Protein AF-A0A0J6CZ91-F1 (afdb_monomer_lite)

Foldseek 3Di:
DVVVVVVCVVVVVVVVVVVVVVLVVVLVVLQVVVCVVVVHRCVVPADSVPGDPPPPDDDD

Secondary structure (DSSP, 8-state):
-HHHHHHHHHHHHHHHHHHHHHHHHHHHHHHHHHHHHHTS--TTTS-TTT-S-TTSS---

pLDDT: mean 74.13, std 18.25, range [33.62, 96.56]

Structure (mmCIF, N/CA/C/O backbone):
data_AF-A0A0J6CZ91-F1
#
_entry.id   AF-A0A0J6CZ91-F1
#
loop_
_atom_site.group_PDB
_atom_site.id
_atom_site.type_symbol
_atom_site.label_atom_id
_atom_site.label_alt_id
_atom_site.label_comp_id
_atom_site.label_asym_id
_atom_site.label_entity_id
_atom_site.label_seq_id
_atom_site.pdbx_PDB_ins_code
_atom_site.Cartn_x
_atom_site.Cartn_y
_atom_site.Cartn_z
_atom_site.occupancy
_atom_site.B_iso_or_equiv
_atom_site.auth_seq_id
_atom_site.auth_comp_id
_atom_site.auth_asym_id
_atom_site.auth_atom_id
_atom_site.pdbx_PDB_model_num
ATOM 1 N N . MET A 1 1 ? 17.935 -4.011 -23.135 1.00 62.50 1 MET A N 1
ATOM 2 C CA .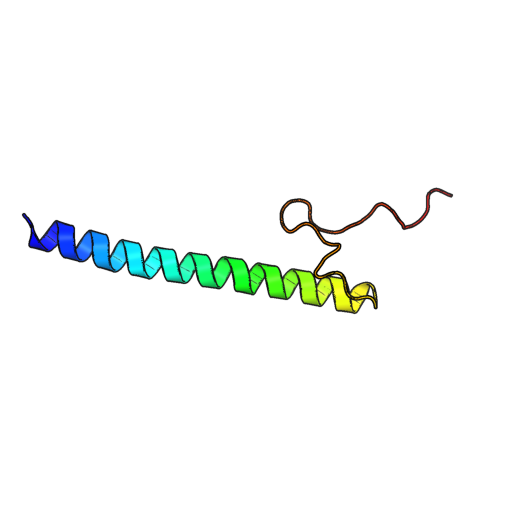 MET A 1 1 ? 16.733 -3.221 -22.766 1.00 62.50 1 MET A CA 1
ATOM 3 C C . MET A 1 1 ? 15.900 -3.972 -21.731 1.00 62.50 1 MET A C 1
ATOM 5 O O . MET A 1 1 ? 15.239 -3.334 -20.925 1.00 62.50 1 MET A O 1
ATOM 9 N N . ASP A 1 2 ? 16.009 -5.297 -21.692 1.00 81.88 2 ASP A N 1
ATOM 10 C CA . ASP A 1 2 ? 15.263 -6.197 -20.811 1.00 81.88 2 ASP A CA 1
ATOM 11 C C . ASP A 1 2 ? 15.609 -6.051 -19.320 1.00 81.88 2 ASP A C 1
ATOM 13 O O . ASP A 1 2 ? 14.706 -6.062 -18.487 1.00 81.88 2 ASP A O 1
ATOM 17 N N . ASP A 1 3 ? 16.876 -5.802 -18.966 1.00 87.88 3 ASP A N 1
ATOM 18 C CA . ASP A 1 3 ? 17.293 -5.665 -17.559 1.00 87.88 3 ASP A CA 1
ATOM 19 C C . ASP A 1 3 ? 16.664 -4.455 -16.861 1.00 87.88 3 ASP A C 1
ATOM 21 O O . ASP A 1 3 ? 16.209 -4.542 -15.721 1.00 87.88 3 ASP A O 1
ATOM 25 N N . ALA A 1 4 ? 16.610 -3.314 -17.552 1.00 92.00 4 ALA A N 1
ATOM 26 C CA . ALA A 1 4 ? 16.025 -2.095 -17.004 1.00 92.00 4 ALA A CA 1
ATOM 27 C C . ALA A 1 4 ? 14.519 -2.267 -16.767 1.00 92.00 4 ALA A C 1
ATOM 29 O O . ALA A 1 4 ? 14.012 -1.875 -15.719 1.00 92.00 4 ALA A O 1
ATOM 30 N N . VAL A 1 5 ? 13.814 -2.899 -17.711 1.00 92.62 5 VAL A N 1
ATOM 31 C CA . VAL A 1 5 ? 12.382 -3.192 -17.578 1.00 92.62 5 VAL A CA 1
ATOM 32 C C . VAL A 1 5 ? 12.144 -4.168 -16.424 1.00 92.62 5 VAL A C 1
ATOM 34 O O . VAL A 1 5 ? 11.286 -3.908 -15.584 1.00 92.62 5 VAL A O 1
ATOM 37 N N . PHE A 1 6 ? 12.948 -5.229 -16.312 1.00 92.56 6 PHE A N 1
ATOM 38 C CA . PHE A 1 6 ? 12.859 -6.195 -15.216 1.00 92.56 6 PHE A CA 1
ATOM 39 C C . PHE A 1 6 ? 13.039 -5.542 -13.837 1.00 92.56 6 PHE A C 1
ATOM 41 O O . PHE A 1 6 ? 12.221 -5.757 -12.937 1.00 92.56 6 PHE A O 1
ATOM 48 N N . TRP A 1 7 ? 14.070 -4.710 -13.666 1.00 95.19 7 TRP A N 1
ATOM 49 C CA . TRP A 1 7 ? 14.331 -4.023 -12.398 1.00 95.19 7 TRP A CA 1
ATOM 50 C C . TRP A 1 7 ? 13.266 -2.979 -12.062 1.00 95.19 7 TRP A C 1
ATOM 52 O O . TRP A 1 7 ? 12.825 -2.911 -10.913 1.00 95.19 7 TRP A O 1
ATOM 62 N N . VAL A 1 8 ? 12.798 -2.209 -13.049 1.00 95.38 8 VAL A N 1
ATOM 63 C CA . VAL A 1 8 ? 11.718 -1.230 -12.855 1.00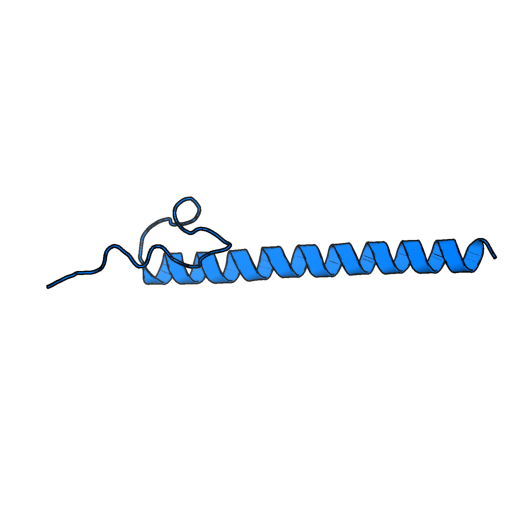 95.38 8 VAL A CA 1
ATOM 64 C C . VAL A 1 8 ? 10.417 -1.924 -12.452 1.00 95.38 8 VAL A C 1
ATOM 66 O O . VAL A 1 8 ? 9.784 -1.505 -11.483 1.00 95.38 8 VAL A O 1
ATOM 69 N N . SER A 1 9 ? 10.034 -3.009 -13.128 1.00 94.62 9 SER A N 1
ATOM 70 C CA . SER A 1 9 ? 8.832 -3.775 -12.782 1.00 94.62 9 SER A CA 1
ATOM 71 C C . SER A 1 9 ? 8.944 -4.441 -11.411 1.00 94.62 9 SER A C 1
ATOM 73 O O . SER A 1 9 ? 7.982 -4.415 -10.645 1.00 94.62 9 SER A O 1
ATOM 75 N N . SER A 1 10 ? 10.113 -4.985 -11.064 1.00 94.94 10 SER A N 1
ATOM 76 C CA . SER A 1 10 ? 10.334 -5.649 -9.772 1.00 94.94 10 SER A CA 1
ATOM 77 C C . SER A 1 10 ? 10.267 -4.663 -8.605 1.00 94.94 10 SER A C 1
ATOM 79 O O . SER A 1 10 ? 9.544 -4.895 -7.636 1.00 94.94 10 SER A O 1
ATOM 81 N N . ILE A 1 11 ? 10.969 -3.528 -8.709 1.00 96.19 11 ILE A N 1
ATOM 82 C CA . ILE A 1 11 ? 10.964 -2.484 -7.674 1.00 96.19 11 ILE A CA 1
ATOM 83 C C . ILE A 1 11 ? 9.584 -1.827 -7.588 1.00 96.19 11 ILE A C 1
ATOM 85 O O . ILE A 1 11 ? 9.060 -1.648 -6.490 1.00 96.19 11 ILE A O 1
ATOM 89 N N . GLY A 1 12 ? 8.966 -1.514 -8.731 1.00 96.19 12 GLY A N 1
ATOM 90 C CA . GLY A 1 12 ? 7.615 -0.958 -8.782 1.00 96.19 12 GLY A CA 1
ATOM 91 C C . GLY A 1 12 ? 6.584 -1.879 -8.128 1.00 96.19 12 GLY A C 1
ATOM 92 O O . GLY A 1 12 ? 5.771 -1.420 -7.325 1.00 96.19 12 GLY A O 1
ATOM 93 N N . GLY A 1 13 ? 6.665 -3.186 -8.392 1.00 96.06 13 GLY A N 1
ATOM 94 C CA . GLY A 1 13 ? 5.828 -4.194 -7.744 1.00 96.06 13 GLY A CA 1
ATOM 95 C C . GLY A 1 13 ? 6.034 -4.240 -6.230 1.00 96.06 13 GLY A C 1
ATOM 96 O O . GLY A 1 13 ? 5.062 -4.186 -5.475 1.00 96.06 13 GLY A O 1
ATOM 97 N N . LEU A 1 14 ? 7.290 -4.262 -5.771 1.00 96.31 14 LEU A N 1
ATOM 98 C CA . LEU A 1 14 ? 7.616 -4.296 -4.342 1.00 96.31 14 LEU A CA 1
ATOM 99 C C . LEU A 1 14 ? 7.099 -3.049 -3.602 1.00 96.31 14 LEU A C 1
ATOM 101 O O . LEU A 1 14 ? 6.510 -3.156 -2.525 1.00 96.31 14 LEU A O 1
ATOM 105 N N . LEU A 1 15 ? 7.270 -1.868 -4.203 1.00 96.56 15 LEU A N 1
ATOM 106 C CA . LEU A 1 15 ? 6.770 -0.605 -3.658 1.00 96.56 15 LEU A CA 1
ATOM 107 C C . LEU A 1 15 ? 5.240 -0.576 -3.613 1.00 96.56 15 LEU A C 1
ATOM 109 O O . LEU A 1 15 ? 4.671 -0.174 -2.598 1.00 96.56 15 LEU A O 1
ATOM 113 N N . SER A 1 16 ? 4.570 -1.050 -4.667 1.00 95.19 16 SER A N 1
ATOM 114 C CA . SER A 1 16 ? 3.107 -1.134 -4.703 1.00 95.19 16 SER A CA 1
ATOM 115 C C . SER A 1 16 ? 2.564 -2.018 -3.578 1.00 95.19 16 SER A C 1
ATOM 117 O O . SER A 1 16 ? 1.585 -1.649 -2.930 1.00 95.19 16 SER A O 1
ATOM 119 N N . LEU A 1 17 ? 3.210 -3.157 -3.304 1.00 95.00 17 LEU A N 1
ATOM 120 C CA . LEU A 1 17 ? 2.837 -4.028 -2.186 1.00 95.00 17 LEU A CA 1
ATOM 121 C C . LEU A 1 17 ? 3.039 -3.332 -0.835 1.00 95.00 17 LEU A C 1
ATOM 123 O O . LEU A 1 17 ? 2.161 -3.401 0.024 1.00 95.00 17 LEU A O 1
ATOM 127 N N . GLY A 1 18 ? 4.149 -2.612 -0.656 1.00 95.25 18 GLY A N 1
ATOM 128 C CA . GLY A 1 18 ? 4.406 -1.839 0.561 1.00 95.25 18 GLY A CA 1
ATOM 129 C C . GLY A 1 18 ? 3.332 -0.779 0.831 1.00 95.25 18 GLY A C 1
ATOM 130 O O . GLY A 1 18 ? 2.811 -0.693 1.945 1.00 95.25 18 GLY A O 1
ATOM 131 N N . VAL A 1 19 ? 2.943 -0.017 -0.198 1.00 94.62 19 VAL A N 1
ATOM 132 C CA . VAL A 1 19 ? 1.870 0.988 -0.101 1.00 94.62 19 VAL A CA 1
ATOM 133 C C . VAL A 1 19 ? 0.525 0.332 0.215 1.00 94.62 19 VAL A C 1
ATOM 135 O O . VAL A 1 19 ? -0.225 0.843 1.047 1.00 94.62 19 VAL A O 1
ATOM 138 N N . PHE A 1 20 ? 0.229 -0.818 -0.392 1.00 92.12 20 PHE A N 1
ATOM 139 C CA . PHE A 1 20 ? -1.008 -1.554 -0.140 1.00 92.12 20 PHE A CA 1
ATOM 140 C C . PHE A 1 20 ? -1.101 -2.043 1.313 1.00 92.12 20 PHE A C 1
ATOM 142 O O . PHE A 1 20 ? -2.114 -1.824 1.978 1.00 92.12 20 PHE A O 1
ATOM 149 N N . ILE A 1 21 ? -0.023 -2.627 1.845 1.00 93.00 21 ILE A N 1
ATOM 150 C CA . ILE A 1 21 ? 0.049 -3.057 3.249 1.00 93.00 21 ILE A CA 1
ATOM 151 C C . ILE A 1 21 ? -0.136 -1.859 4.185 1.00 93.00 21 I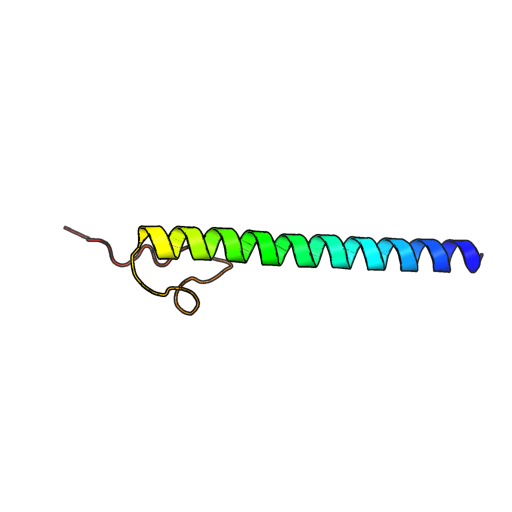LE A C 1
ATOM 153 O O . ILE A 1 21 ? -0.926 -1.928 5.128 1.00 93.00 21 ILE A O 1
ATOM 157 N N . TRP A 1 22 ? 0.548 -0.743 3.910 1.00 92.50 22 TRP A N 1
ATOM 158 C CA . TRP A 1 22 ? 0.415 0.478 4.704 1.00 92.50 22 TRP A CA 1
ATOM 159 C C . TRP A 1 22 ? -1.020 1.011 4.709 1.00 92.50 22 TRP A C 1
ATOM 161 O O . TRP A 1 22 ? -1.549 1.367 5.764 1.00 92.50 22 TRP A O 1
ATOM 171 N N . TYR A 1 23 ? -1.673 1.030 3.547 1.00 88.31 23 TYR A N 1
ATOM 172 C CA . TYR A 1 23 ? -3.056 1.471 3.408 1.00 88.31 23 TYR A CA 1
ATOM 173 C C . TYR A 1 23 ? -4.000 0.649 4.296 1.00 88.31 23 TYR A C 1
ATOM 175 O O . TYR A 1 23 ? -4.697 1.226 5.135 1.00 88.31 23 TYR A O 1
ATOM 183 N N . TYR A 1 24 ? -3.955 -0.683 4.213 1.00 84.56 24 TYR A N 1
ATOM 184 C CA . TYR A 1 24 ? -4.802 -1.549 5.041 1.00 84.56 24 TYR A CA 1
ATOM 185 C C . TYR A 1 24 ? -4.467 -1.478 6.533 1.00 84.56 24 TYR A C 1
ATOM 187 O O . TYR A 1 24 ? -5.376 -1.441 7.363 1.00 84.56 24 TYR A O 1
ATOM 195 N N . ALA A 1 25 ? -3.186 -1.382 6.896 1.00 88.75 25 ALA A N 1
ATOM 196 C CA . ALA A 1 25 ? -2.785 -1.196 8.288 1.00 88.75 25 ALA A CA 1
ATOM 197 C C . ALA A 1 25 ? -3.315 0.134 8.858 1.00 88.75 25 ALA A C 1
ATOM 199 O O . ALA A 1 25 ? -3.822 0.185 9.981 1.00 88.75 25 ALA A O 1
ATOM 200 N N . SER A 1 26 ? -3.244 1.214 8.073 1.00 87.69 26 SER A N 1
ATOM 201 C CA . SER A 1 26 ? -3.756 2.528 8.469 1.00 87.69 26 SER A CA 1
ATOM 202 C C . SER A 1 26 ? -5.283 2.540 8.610 1.00 87.69 26 SER A C 1
ATOM 204 O O . SER A 1 26 ? -5.805 3.129 9.559 1.00 87.69 26 SER A O 1
ATOM 206 N N . LEU A 1 27 ? -5.993 1.831 7.727 1.00 83.19 27 LEU A N 1
ATOM 207 C CA . LEU A 1 27 ? -7.438 1.622 7.807 1.00 83.19 27 LEU A CA 1
ATOM 208 C C . LEU A 1 27 ? -7.823 0.860 9.074 1.00 83.19 27 LEU A C 1
ATOM 210 O O . LEU A 1 27 ? -8.650 1.348 9.842 1.00 83.19 27 LEU A O 1
ATOM 214 N N . GLY A 1 28 ? -7.175 -0.276 9.346 1.00 80.94 28 GLY A N 1
ATOM 215 C CA . GLY A 1 28 ? -7.422 -1.060 10.559 1.00 80.94 28 GLY A CA 1
ATOM 216 C C . GLY A 1 28 ? -7.178 -0.250 11.834 1.00 80.94 28 GLY A C 1
ATOM 217 O O . GLY A 1 28 ? -7.961 -0.316 12.780 1.00 80.94 28 GLY A O 1
ATOM 218 N N . LYS A 1 29 ? -6.147 0.606 11.845 1.00 80.50 29 LYS A N 1
ATOM 219 C CA . LYS A 1 29 ? -5.858 1.491 12.984 1.00 80.50 29 LYS A CA 1
ATOM 220 C C . LYS A 1 29 ? -6.947 2.546 13.209 1.00 80.50 29 LYS A C 1
ATOM 222 O O . LYS A 1 29 ? -7.227 2.885 14.357 1.00 80.50 29 LYS A O 1
ATOM 227 N N . ARG A 1 30 ? -7.556 3.069 12.138 1.00 76.94 30 ARG A N 1
ATOM 228 C CA . ARG A 1 30 ? -8.695 4.000 12.229 1.00 76.94 30 ARG A CA 1
ATOM 229 C C . ARG A 1 30 ? -9.946 3.296 12.747 1.00 76.94 30 ARG A C 1
ATOM 231 O O . ARG A 1 30 ? -10.558 3.807 13.677 1.00 76.94 30 ARG A O 1
ATOM 238 N N . ILE A 1 31 ? -10.259 2.120 12.203 1.00 72.56 31 ILE A N 1
ATOM 239 C CA . ILE A 1 31 ? -11.402 1.295 12.620 1.00 72.56 31 ILE A CA 1
ATOM 240 C C . ILE A 1 31 ? -11.284 0.936 14.105 1.00 72.56 31 ILE A C 1
ATOM 242 O O . ILE A 1 31 ? -12.179 1.250 14.876 1.00 72.56 31 ILE A O 1
ATOM 246 N N . SER A 1 32 ? -10.132 0.418 14.543 1.00 74.62 32 SER A N 1
ATOM 247 C CA . SER A 1 32 ? -9.904 0.056 15.950 1.00 74.62 32 SER A CA 1
ATOM 248 C C . SER A 1 32 ? -10.010 1.251 16.909 1.00 74.62 32 SER A C 1
ATOM 250 O O . SER A 1 32 ? -10.398 1.100 18.069 1.00 74.62 32 SER A O 1
ATOM 252 N N . LYS A 1 33 ? -9.673 2.462 16.444 1.00 74.81 33 LYS A N 1
ATOM 253 C CA . LYS A 1 33 ? -9.866 3.684 17.231 1.00 74.81 33 LYS A CA 1
ATOM 254 C C . LYS A 1 33 ? -11.351 4.043 17.347 1.00 74.81 33 LYS A C 1
ATOM 256 O O . LYS A 1 33 ? -11.797 4.349 18.447 1.00 74.81 33 LYS A O 1
ATOM 261 N N . GLU A 1 34 ? -12.100 3.972 16.248 1.00 70.31 34 GLU A N 1
ATOM 262 C CA . GLU A 1 34 ? -13.551 4.208 16.247 1.00 70.31 34 GLU A CA 1
ATOM 263 C C . GLU A 1 34 ? -14.304 3.166 17.091 1.00 70.31 34 GLU A C 1
ATOM 265 O O . GLU A 1 34 ? -15.199 3.536 17.843 1.00 70.31 34 GLU A O 1
ATOM 270 N N . GLU A 1 35 ? -13.895 1.895 17.064 1.00 67.00 35 GLU A N 1
ATOM 271 C CA . GLU A 1 35 ? -14.442 0.833 17.926 1.00 67.00 35 GLU A CA 1
ATOM 272 C C . GLU A 1 35 ? -14.210 1.109 19.413 1.00 67.00 35 GLU A C 1
ATOM 274 O O . GLU A 1 35 ? -15.123 0.973 20.226 1.00 67.00 35 GLU A O 1
ATOM 279 N N . LYS A 1 36 ? -13.006 1.564 19.785 1.00 67.06 36 LYS A N 1
ATOM 280 C CA . LYS A 1 36 ? -12.697 1.938 21.175 1.00 67.06 36 LYS A CA 1
ATOM 281 C C . LYS A 1 36 ? -13.486 3.152 21.660 1.00 67.06 36 LYS A C 1
ATOM 283 O O . LYS A 1 36 ? -13.798 3.223 22.844 1.00 67.06 36 LYS A O 1
ATOM 288 N N . GLU A 1 37 ? -13.778 4.107 20.779 1.00 68.94 37 GLU A N 1
ATOM 289 C CA . GLU A 1 37 ? -14.569 5.299 21.110 1.00 68.94 37 GLU A CA 1
ATOM 290 C C . GLU A 1 37 ? -16.080 5.007 21.150 1.00 68.94 37 GLU A C 1
ATOM 292 O O . GLU A 1 37 ? -16.797 5.613 21.947 1.00 68.94 37 GLU A O 1
ATOM 297 N N . ALA A 1 38 ? -16.568 4.079 20.319 1.00 65.19 38 ALA A N 1
ATOM 298 C CA . ALA A 1 38 ? -17.974 3.681 20.266 1.00 65.19 38 ALA A CA 1
ATOM 299 C C . ALA A 1 38 ? -18.350 2.600 21.294 1.00 65.19 38 ALA A C 1
ATOM 301 O O . ALA A 1 38 ? -19.513 2.522 21.684 1.00 65.19 38 ALA A O 1
ATOM 302 N N . GLY A 1 39 ? -17.387 1.791 21.748 1.00 62.12 39 GLY A N 1
ATOM 303 C CA . GLY A 1 39 ? -17.608 0.709 22.712 1.00 62.12 39 GLY A CA 1
ATOM 304 C C . GLY A 1 39 ? -18.297 -0.533 22.134 1.00 62.12 39 GLY A C 1
ATOM 305 O O . GLY A 1 39 ? -18.707 -1.399 22.902 1.00 62.12 39 GLY A O 1
ATOM 306 N N . GLU A 1 40 ? -18.414 -0.638 20.808 1.00 63.56 40 GLU A N 1
ATOM 307 C CA . GLU A 1 40 ? -19.014 -1.772 20.095 1.00 63.56 40 GLU A CA 1
ATOM 308 C C . GLU A 1 40 ? -18.117 -2.204 18.924 1.00 63.56 40 GLU A C 1
ATOM 310 O O . GLU A 1 40 ? -17.361 -1.392 18.386 1.00 63.56 40 GLU A O 1
ATOM 315 N N . ASP A 1 41 ? -18.198 -3.482 18.529 1.00 60.47 41 ASP A N 1
ATOM 316 C CA . ASP A 1 41 ? -17.522 -3.992 17.330 1.00 60.47 41 ASP A CA 1
ATOM 317 C C . ASP A 1 41 ? -18.160 -3.366 16.090 1.00 60.47 41 ASP A C 1
ATOM 319 O O . ASP A 1 41 ? -19.357 -3.510 15.818 1.00 60.47 41 ASP A O 1
ATOM 323 N N . LEU A 1 42 ? -17.351 -2.624 15.349 1.00 63.84 42 LEU A N 1
ATOM 324 C CA . LEU A 1 42 ? -17.789 -1.863 14.196 1.00 63.84 42 LEU A CA 1
ATOM 325 C C . LEU A 1 42 ? -17.076 -2.321 12.918 1.00 63.84 42 LEU A C 1
ATOM 327 O O . LEU A 1 42 ? -17.348 -1.777 11.848 1.00 63.84 42 LEU A O 1
ATOM 331 N N . THR A 1 43 ? -16.241 -3.359 12.999 1.00 64.06 43 THR A N 1
ATOM 332 C CA . THR A 1 43 ? -15.520 -3.992 11.888 1.00 64.06 43 THR A CA 1
ATOM 333 C C . THR A 1 43 ? -16.430 -4.294 10.690 1.00 64.06 43 THR A C 1
ATOM 335 O O . THR A 1 43 ? -16.015 -4.119 9.546 1.00 64.06 43 THR A O 1
ATOM 338 N N . TYR A 1 44 ? -17.696 -4.659 10.928 1.00 59.91 44 TYR A N 1
ATOM 339 C CA . TYR A 1 44 ? -18.689 -4.940 9.876 1.00 59.91 44 TYR A CA 1
ATOM 340 C C . TYR A 1 44 ? -19.735 -3.829 9.664 1.00 59.91 44 TYR A C 1
ATOM 342 O O . TYR A 1 44 ? -20.599 -3.950 8.797 1.00 59.91 44 TYR A O 1
ATOM 350 N N . LYS A 1 45 ? -19.676 -2.745 10.449 1.00 60.66 45 LYS A N 1
ATOM 351 C CA . LYS A 1 45 ? -20.630 -1.618 10.426 1.00 60.66 45 LYS A CA 1
ATOM 352 C C . LYS A 1 45 ? -20.013 -0.327 9.873 1.00 60.66 45 LYS A C 1
ATOM 354 O O . LYS A 1 45 ? -20.724 0.486 9.280 1.00 60.66 45 LYS A O 1
ATOM 359 N N . ILE A 1 46 ? -18.701 -0.140 10.032 1.00 58.31 46 ILE A N 1
ATOM 360 C CA . ILE A 1 46 ? -17.953 0.981 9.460 1.00 58.31 46 ILE A CA 1
ATOM 361 C C . ILE A 1 46 ? -17.596 0.646 8.016 1.00 58.31 46 ILE A C 1
ATOM 363 O O . ILE A 1 46 ? -16.809 -0.254 7.736 1.00 58.31 46 ILE A O 1
ATOM 367 N N . ASN A 1 47 ? -18.134 1.425 7.083 1.00 62.56 47 ASN A N 1
ATOM 368 C CA . ASN A 1 47 ? -17.691 1.378 5.699 1.00 62.56 47 ASN A CA 1
ATOM 369 C C . ASN A 1 47 ? -16.303 2.056 5.570 1.00 62.56 47 ASN A C 1
ATOM 371 O O . ASN A 1 47 ? -16.170 3.235 5.925 1.00 62.56 47 ASN A O 1
ATOM 375 N N . PRO A 1 48 ? -15.282 1.362 5.026 1.00 57.31 48 PRO A N 1
ATOM 376 C CA . PRO A 1 48 ? -13.926 1.896 4.872 1.00 57.31 48 PRO A CA 1
ATOM 377 C C . PRO A 1 48 ? -13.824 3.097 3.913 1.00 57.31 48 PRO A C 1
ATOM 379 O O . PRO A 1 48 ? -12.848 3.842 3.985 1.00 57.31 48 PRO A O 1
ATOM 382 N N . PHE A 1 49 ? -14.820 3.318 3.046 1.00 56.25 49 PHE A N 1
ATOM 383 C CA . PHE A 1 49 ? -14.859 4.439 2.100 1.00 56.25 49 PHE A CA 1
ATOM 384 C C . PHE A 1 49 ? -15.583 5.675 2.637 1.00 56.25 49 PHE A C 1
ATOM 386 O O . PHE A 1 49 ? -15.207 6.791 2.285 1.00 56.25 49 PHE A O 1
ATOM 393 N N . THR A 1 50 ? -16.608 5.506 3.477 1.00 56.28 50 THR A N 1
ATOM 394 C CA . THR A 1 50 ? -17.390 6.645 3.990 1.00 56.28 50 THR A CA 1
ATOM 395 C C . THR A 1 50 ? -16.961 7.095 5.379 1.00 56.28 50 THR A C 1
ATOM 397 O O . THR A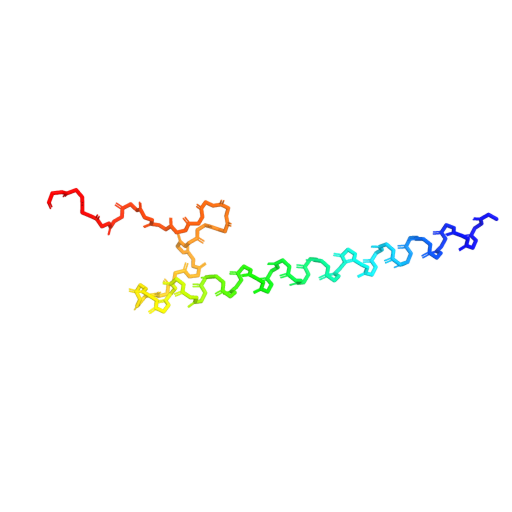 1 50 ? -17.199 8.251 5.700 1.00 56.28 50 THR A O 1
ATOM 400 N N . GLY A 1 51 ? -16.280 6.246 6.161 1.00 54.69 51 GLY A N 1
ATOM 401 C CA . GLY A 1 51 ? -15.821 6.584 7.509 1.00 54.69 51 GLY A CA 1
ATOM 402 C C . GLY A 1 51 ? -16.990 6.812 8.469 1.00 54.69 51 GLY A C 1
ATOM 403 O O . GLY A 1 51 ? -17.696 7.806 8.376 1.00 54.69 51 GLY A O 1
ATOM 404 N N . THR A 1 52 ? -17.145 5.893 9.416 1.00 55.12 52 THR A N 1
ATOM 405 C CA . THR A 1 52 ? -18.112 5.891 10.518 1.00 55.12 52 THR A CA 1
ATOM 406 C C . THR A 1 52 ? -19.614 5.947 10.179 1.00 55.12 52 THR A C 1
ATOM 408 O O . THR A 1 52 ? -20.108 6.729 9.368 1.00 55.12 52 THR A O 1
ATOM 411 N N . SER A 1 53 ? -20.386 5.123 10.890 1.00 48.88 53 SER A N 1
ATOM 412 C CA . SER A 1 53 ? -21.851 5.136 10.948 1.00 48.88 53 SER A CA 1
ATOM 413 C C . SER A 1 53 ?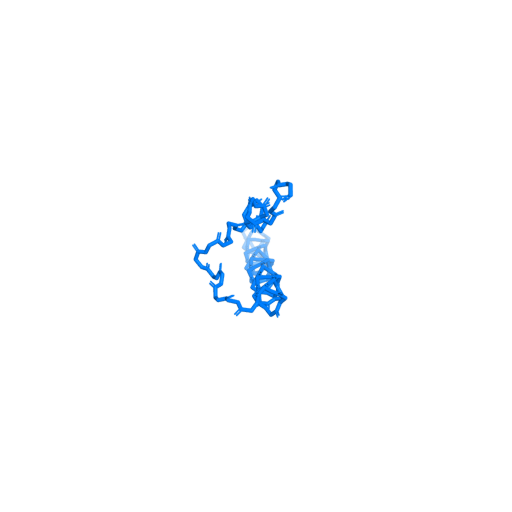 -22.346 6.306 11.818 1.00 48.88 53 SER A C 1
ATOM 415 O O . SER A 1 53 ? -23.066 6.111 12.796 1.00 48.88 53 SER A O 1
ATOM 417 N N . LYS A 1 54 ? -21.957 7.549 11.513 1.00 49.22 54 LYS A N 1
ATOM 418 C CA . LYS A 1 54 ? -22.546 8.740 12.154 1.00 49.22 54 LYS A CA 1
ATOM 419 C C . LYS A 1 54 ? -23.922 9.043 11.557 1.00 49.22 54 LYS A C 1
ATOM 421 O O . LYS A 1 54 ? -24.123 10.094 10.971 1.00 49.22 54 LYS A O 1
ATOM 426 N N . ASP A 1 55 ? -24.868 8.128 11.742 1.00 48.84 55 ASP A N 1
ATOM 427 C CA . ASP A 1 55 ? -26.298 8.438 11.587 1.00 48.84 55 ASP A CA 1
ATOM 428 C C . ASP A 1 55 ? -27.135 8.070 12.827 1.00 48.84 55 ASP A C 1
ATOM 430 O O . ASP A 1 55 ? -28.272 8.504 12.960 1.00 48.84 55 ASP A O 1
ATOM 434 N N . THR A 1 56 ? -26.558 7.401 13.836 1.00 46.88 56 THR A N 1
ATOM 435 C CA . THR A 1 56 ? -27.293 7.063 15.073 1.00 46.88 56 THR A CA 1
ATOM 436 C C . THR A 1 56 ? -26.687 7.720 16.312 1.00 46.88 56 THR A C 1
ATOM 438 O O . THR A 1 56 ? -26.411 7.077 17.319 1.00 46.88 56 THR A O 1
ATOM 441 N N . LYS A 1 57 ? -26.507 9.043 16.279 1.00 45.75 57 LYS A N 1
ATOM 442 C CA . LYS A 1 57 ? -26.577 9.837 17.515 1.00 45.75 57 LYS A CA 1
ATOM 443 C C . LYS A 1 57 ? -27.413 11.092 17.284 1.00 45.75 57 LYS A C 1
ATOM 445 O O . LYS A 1 57 ? -26.896 12.160 16.990 1.00 45.75 57 LYS A O 1
ATOM 450 N N . GLY A 1 58 ? -28.723 10.899 17.427 1.00 40.06 58 GLY A N 1
ATOM 451 C CA . GLY A 1 58 ? -29.642 11.896 17.966 1.00 40.06 58 GLY A CA 1
ATOM 452 C C . GLY A 1 58 ? -29.907 13.118 17.095 1.00 40.06 58 GLY A C 1
ATOM 453 O O . GLY A 1 58 ? -29.355 14.190 17.324 1.00 40.06 58 GLY A O 1
ATOM 454 N N . LYS A 1 59 ? -30.892 13.001 16.199 1.00 39.53 59 LYS A N 1
ATOM 455 C CA . LYS A 1 59 ? -31.866 14.088 16.082 1.00 39.53 59 LYS A CA 1
ATOM 456 C C . LYS A 1 59 ? -32.626 14.195 17.412 1.00 39.53 59 LYS A C 1
ATOM 458 O O . LYS A 1 59 ? -33.274 13.221 17.779 1.00 39.53 59 LYS A O 1
ATOM 463 N N . LYS A 1 60 ? -32.623 15.412 17.969 1.00 33.62 60 LYS A N 1
ATOM 464 C CA 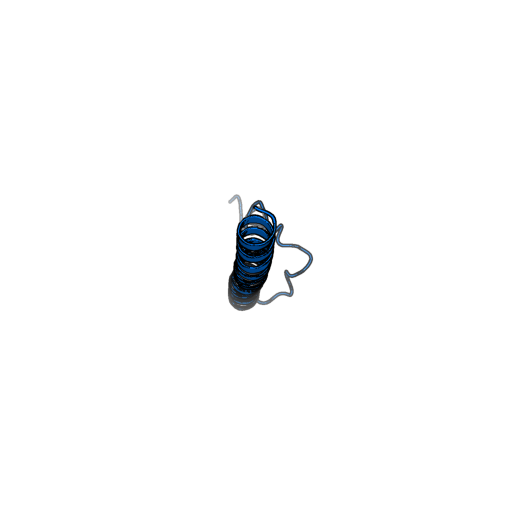. LYS A 1 60 ? -33.430 15.930 19.093 1.00 33.62 60 LYS A CA 1
ATOM 465 C C . LYS A 1 60 ? -33.106 15.401 20.486 1.00 33.62 60 LYS A C 1
ATOM 467 O O . LYS A 1 60 ? -33.028 14.173 20.669 1.00 33.62 60 LYS A O 1
#

Radius of gyration: 18.97 Å; chains: 1; bounding box: 51×22×46 Å

Sequence (60 aa):
MDDAVFWVSSIGGLLSLGVFIWYYASLGKRISKEEKEAGEDLTYKINPFTGTSKDTKGKK

Organism: NCBI:txid208199